Protein AF-A0A7V4P118-F1 (afdb_monomer_lite)

Foldseek 3Di:
DALVVLQVVLVVVLVVVVVVVVVVVVVDPPVVVLVVLVVDPVSVVVVVVQVVVLVVLLVVLCVVDPDNVVSVVLNVCCVVVPCNSVSVVSNVVSVVVVVVVVVVVVVVVVD

Secondary structure (DSSP, 8-state):
--HHHHHHHHHHHHHHHHHHHHHHHHHS-HHHHHHHHHHSHHHHHHHHHHHHHHHHHHHHHHHH-S-HHHHHHHHHHHHHHTHHHHHHHHHHHHHHHHHHHHHHHHHHS--

Sequence (111 aa):
MSAKRQLVLSAIGAGILIAAIVQATFRSPFLTGLERIVAEPWGVVTLIDLYAGIFVIWAWIWVREPNRLVALGWLALLIGLGNLATMAYLMLAAARRLRAARLFASSSSGA

pLDDT: mean 92.94, std 7.08, range [53.16, 98.12]

Radius of gyration: 17.99 Å; chains: 1; bounding box: 35×24×57 Å

Structure (mmCIF, N/CA/C/O backbone):
data_AF-A0A7V4P118-F1
#
_entry.id   AF-A0A7V4P118-F1
#
loop_
_atom_site.group_PDB
_atom_site.id
_atom_site.type_symbol
_atom_site.label_atom_id
_atom_site.label_alt_id
_atom_site.label_comp_id
_atom_site.label_asym_id
_atom_site.label_entity_id
_atom_site.label_seq_id
_atom_site.pdbx_PDB_ins_code
_atom_site.Cartn_x
_atom_site.Cartn_y
_atom_site.Cartn_z
_atom_site.occupancy
_atom_site.B_iso_or_equiv
_atom_site.auth_seq_id
_atom_site.auth_comp_id
_atom_site.auth_asym_id
_atom_site.auth_atom_id
_atom_site.pdbx_PDB_model_num
ATOM 1 N N . MET A 1 1 ? 0.360 -6.414 19.171 1.00 59.28 1 MET A N 1
ATOM 2 C CA . MET A 1 1 ? 1.154 -5.210 18.817 1.00 59.28 1 MET A CA 1
ATOM 3 C C . MET A 1 1 ? 0.347 -3.961 19.160 1.00 59.28 1 MET A C 1
ATOM 5 O O . MET A 1 1 ? -0.834 -3.931 18.840 1.00 59.28 1 MET A O 1
ATOM 9 N N . SER A 1 2 ? 0.923 -2.958 19.835 1.00 86.12 2 SER A N 1
ATOM 10 C CA . SER A 1 2 ? 0.178 -1.735 20.180 1.00 86.12 2 SER A CA 1
ATOM 11 C C . SER A 1 2 ? -0.114 -0.894 18.929 1.00 86.12 2 SER A C 1
ATOM 13 O O . SER A 1 2 ? 0.719 -0.811 18.026 1.00 86.12 2 SER A O 1
ATOM 15 N N . ALA A 1 3 ? -1.284 -0.249 18.864 1.00 87.12 3 ALA A N 1
ATOM 16 C CA . ALA A 1 3 ? -1.692 0.540 17.694 1.00 87.12 3 ALA A CA 1
ATOM 17 C C . ALA A 1 3 ? -0.701 1.677 17.361 1.00 87.12 3 ALA A C 1
ATOM 19 O O . ALA A 1 3 ? -0.501 2.000 16.194 1.00 87.12 3 ALA A O 1
ATOM 20 N N . LYS A 1 4 ? -0.003 2.221 18.370 1.00 87.00 4 LYS A N 1
ATOM 21 C CA . LYS A 1 4 ? 1.093 3.185 18.171 1.00 87.00 4 LYS A CA 1
ATOM 22 C C . LYS A 1 4 ? 2.270 2.580 17.397 1.00 87.00 4 LYS A C 1
ATOM 24 O O . LYS A 1 4 ? 2.757 3.203 16.463 1.00 87.00 4 LYS A O 1
ATOM 29 N N . ARG A 1 5 ? 2.703 1.360 17.745 1.00 90.31 5 ARG A N 1
ATOM 30 C CA . ARG A 1 5 ? 3.785 0.665 17.024 1.00 90.31 5 ARG A CA 1
ATOM 31 C C . ARG A 1 5 ? 3.392 0.388 15.572 1.00 90.31 5 ARG A C 1
ATOM 33 O O . ARG A 1 5 ? 4.191 0.640 14.681 1.00 90.31 5 ARG A O 1
ATOM 40 N N . GLN A 1 6 ? 2.151 -0.044 15.330 1.00 91.38 6 GLN A N 1
ATOM 41 C CA . GLN A 1 6 ? 1.634 -0.253 13.970 1.00 91.38 6 GLN A CA 1
ATOM 42 C C . GLN A 1 6 ? 1.723 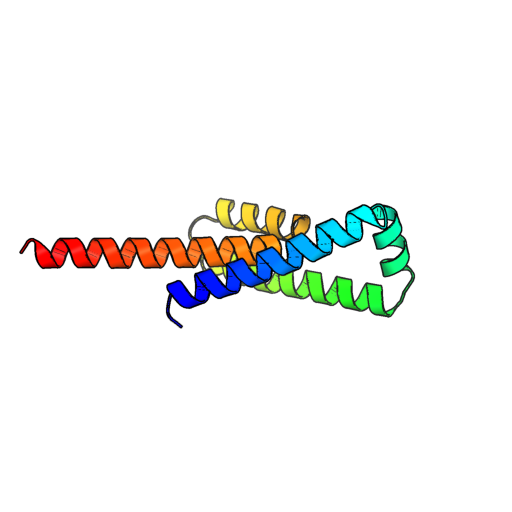1.023 13.117 1.00 91.38 6 GLN A C 1
ATOM 44 O O . GLN A 1 6 ? 2.162 0.966 11.969 1.00 91.38 6 GLN A O 1
ATOM 49 N N . LEU A 1 7 ? 1.312 2.162 13.684 1.00 92.38 7 LEU A N 1
ATOM 50 C CA . LEU A 1 7 ? 1.342 3.456 13.006 1.00 92.38 7 LEU A CA 1
ATOM 51 C C . LEU A 1 7 ? 2.771 3.847 12.609 1.00 92.38 7 LEU A C 1
ATOM 53 O O . LEU A 1 7 ? 3.008 4.171 11.451 1.00 92.38 7 LEU A O 1
ATOM 57 N N . VAL A 1 8 ? 3.713 3.768 13.554 1.00 93.38 8 VAL A N 1
ATOM 58 C CA . VAL A 1 8 ? 5.120 4.131 13.321 1.00 93.38 8 VAL A CA 1
ATOM 59 C C . VAL A 1 8 ? 5.745 3.250 12.242 1.00 93.38 8 VAL A C 1
ATOM 61 O O . VAL A 1 8 ? 6.340 3.771 11.306 1.00 93.38 8 VAL A O 1
ATOM 64 N N . LEU A 1 9 ? 5.558 1.929 12.320 1.00 94.56 9 LEU A N 1
ATOM 65 C CA . LEU A 1 9 ? 6.116 1.000 11.333 1.00 94.56 9 LEU A CA 1
ATOM 66 C C . LEU A 1 9 ? 5.562 1.248 9.925 1.00 94.56 9 LEU A C 1
ATOM 68 O O . LEU A 1 9 ? 6.318 1.262 8.958 1.00 94.56 9 LEU A O 1
ATOM 72 N N . SER A 1 10 ? 4.254 1.494 9.815 1.00 93.94 10 SER A N 1
ATOM 73 C CA . SER A 1 10 ? 3.615 1.762 8.520 1.00 93.94 10 SER A CA 1
ATOM 74 C C . SER A 1 10 ? 4.077 3.100 7.931 1.00 93.94 10 SER A C 1
ATOM 76 O O . SER A 1 10 ? 4.318 3.184 6.731 1.00 93.94 10 SER A O 1
ATOM 78 N N . ALA A 1 11 ? 4.257 4.125 8.771 1.00 94.88 11 ALA A N 1
ATOM 79 C CA . ALA A 1 11 ? 4.748 5.435 8.346 1.00 94.88 11 ALA A CA 1
ATOM 80 C C . ALA A 1 11 ? 6.210 5.389 7.877 1.00 94.88 11 ALA A C 1
ATOM 82 O O . ALA A 1 11 ? 6.539 5.979 6.852 1.00 94.88 11 ALA A O 1
ATOM 83 N N . ILE A 1 12 ? 7.075 4.655 8.586 1.00 97.00 12 ILE A N 1
ATOM 84 C CA . ILE A 1 12 ? 8.472 4.454 8.175 1.00 97.00 12 ILE A CA 1
ATOM 85 C C . ILE A 1 12 ? 8.526 3.718 6.834 1.00 97.00 12 ILE A C 1
ATOM 87 O O . ILE A 1 12 ? 9.204 4.175 5.916 1.00 97.00 12 ILE A O 1
ATOM 91 N N . GLY A 1 13 ? 7.775 2.619 6.697 1.00 95.50 13 GLY A N 1
ATOM 92 C CA . GLY A 1 13 ? 7.703 1.869 5.444 1.00 95.50 13 GLY A CA 1
ATOM 93 C C . GLY A 1 13 ? 7.237 2.735 4.271 1.00 95.50 13 GLY A C 1
ATOM 94 O O . GLY A 1 13 ? 7.852 2.704 3.206 1.00 95.50 13 GLY A O 1
ATOM 95 N N . ALA A 1 14 ? 6.210 3.565 4.486 1.00 96.00 14 ALA A N 1
ATOM 96 C CA . ALA A 1 14 ? 5.724 4.497 3.472 1.00 96.00 14 ALA A CA 1
ATOM 97 C C . ALA A 1 14 ? 6.785 5.537 3.101 1.00 96.00 14 ALA A C 1
ATOM 99 O O . ALA A 1 14 ? 7.005 5.781 1.920 1.00 96.00 14 ALA A O 1
ATOM 100 N N . GLY A 1 15 ? 7.485 6.104 4.088 1.00 96.62 15 GLY A N 1
ATOM 101 C CA . GLY A 1 15 ? 8.560 7.067 3.851 1.00 96.62 15 GLY A CA 1
ATOM 102 C C . GLY A 1 15 ? 9.700 6.489 3.012 1.00 96.62 15 GLY A C 1
ATOM 103 O O . GLY A 1 15 ? 10.135 7.122 2.053 1.00 96.62 15 GLY A O 1
ATOM 104 N N . ILE A 1 16 ? 10.135 5.263 3.319 1.00 97.69 16 ILE A N 1
ATOM 105 C CA . ILE A 1 16 ? 11.173 4.560 2.549 1.00 97.69 16 ILE A CA 1
ATOM 106 C C . ILE A 1 16 ? 10.713 4.337 1.104 1.00 97.69 16 ILE A C 1
ATOM 108 O O . ILE A 1 16 ? 11.455 4.632 0.168 1.00 97.69 16 ILE A O 1
ATOM 112 N N . LEU A 1 17 ? 9.484 3.852 0.911 1.00 96.44 17 LEU A N 1
ATOM 113 C CA . LEU A 1 17 ? 8.962 3.562 -0.423 1.00 96.44 17 LEU A CA 1
ATOM 114 C C . LEU A 1 17 ? 8.752 4.839 -1.250 1.00 96.44 17 LEU A C 1
ATOM 116 O O . LEU A 1 17 ? 9.117 4.867 -2.421 1.00 96.44 17 LEU A O 1
ATOM 120 N N . ILE A 1 18 ? 8.244 5.915 -0.642 1.00 97.25 18 ILE A N 1
ATOM 121 C CA . ILE A 1 18 ? 8.139 7.230 -1.292 1.00 97.25 18 ILE A CA 1
ATOM 122 C C . ILE A 1 18 ? 9.525 7.721 -1.712 1.00 97.25 18 ILE A C 1
ATOM 124 O O . ILE A 1 18 ? 9.698 8.127 -2.858 1.00 97.25 18 ILE A O 1
ATOM 128 N N . ALA A 1 19 ? 10.525 7.646 -0.829 1.00 96.94 19 ALA A N 1
ATOM 129 C CA . ALA A 1 19 ? 11.884 8.071 -1.151 1.00 96.94 19 ALA A CA 1
ATOM 130 C C . ALA A 1 19 ? 12.474 7.272 -2.327 1.00 96.94 19 ALA A C 1
ATOM 132 O O . ALA A 1 19 ? 13.079 7.861 -3.224 1.00 96.94 19 ALA A O 1
ATOM 133 N N . ALA A 1 20 ? 12.246 5.955 -2.367 1.00 95.62 20 ALA A N 1
ATOM 134 C CA . ALA A 1 20 ? 12.669 5.101 -3.473 1.00 95.62 20 ALA A CA 1
ATOM 135 C C . ALA A 1 20 ? 11.961 5.459 -4.793 1.00 95.62 20 ALA A C 1
ATOM 137 O O . ALA A 1 20 ? 12.624 5.582 -5.822 1.00 95.62 20 ALA A O 1
ATOM 138 N N . ILE A 1 21 ? 10.641 5.689 -4.768 1.00 93.81 21 ILE A N 1
ATOM 139 C CA . ILE A 1 21 ? 9.859 6.100 -5.949 1.00 93.81 21 ILE A CA 1
ATOM 140 C C . ILE A 1 21 ? 10.352 7.445 -6.480 1.00 93.81 21 ILE A C 1
ATOM 142 O O . ILE A 1 21 ? 10.583 7.587 -7.681 1.00 93.81 21 ILE A O 1
ATOM 146 N N . VAL A 1 22 ? 10.548 8.425 -5.596 1.00 95.38 22 VAL A N 1
ATOM 147 C CA . VAL A 1 22 ? 11.053 9.752 -5.962 1.00 95.38 22 VAL A CA 1
ATOM 148 C C . VAL A 1 22 ? 12.439 9.626 -6.595 1.00 95.38 22 VAL A C 1
ATOM 150 O O . VAL A 1 22 ? 12.654 10.120 -7.700 1.00 95.38 22 VAL A O 1
ATOM 153 N N . GLN A 1 23 ? 13.356 8.895 -5.955 1.00 96.12 23 GLN A N 1
ATOM 154 C CA . GLN A 1 23 ? 14.696 8.661 -6.494 1.00 96.12 23 GLN A CA 1
ATOM 155 C C . GLN A 1 23 ? 14.661 7.971 -7.867 1.00 96.12 23 GLN A C 1
ATOM 157 O O . GLN A 1 23 ? 15.403 8.369 -8.763 1.00 96.12 23 GLN A O 1
ATOM 162 N N . ALA A 1 24 ? 13.818 6.951 -8.048 1.00 93.50 24 ALA A N 1
ATOM 163 C CA . ALA A 1 24 ? 13.691 6.232 -9.312 1.00 93.50 24 ALA A CA 1
ATOM 164 C C . ALA A 1 24 ? 13.132 7.129 -10.425 1.00 93.50 24 ALA A C 1
ATOM 166 O O . ALA A 1 24 ? 13.673 7.138 -11.530 1.00 93.50 24 ALA A O 1
ATOM 167 N N . THR A 1 25 ? 12.119 7.939 -10.107 1.00 91.62 25 THR A N 1
ATOM 168 C CA . THR A 1 25 ? 11.475 8.863 -11.055 1.00 91.62 25 THR A CA 1
ATOM 169 C C . THR A 1 25 ? 12.450 9.927 -11.562 1.00 91.62 25 THR A C 1
ATOM 171 O O . THR A 1 25 ? 12.410 10.288 -12.734 1.00 91.62 25 THR A O 1
ATOM 174 N N . PHE A 1 26 ? 13.382 10.386 -10.719 1.00 94.00 26 PHE A N 1
ATOM 175 C CA . PHE A 1 26 ? 14.450 11.297 -11.148 1.00 94.00 26 PHE A CA 1
ATOM 176 C C . PHE A 1 26 ? 15.483 10.649 -12.081 1.00 94.00 26 PHE A C 1
ATOM 178 O O . PHE A 1 26 ? 16.172 11.362 -12.805 1.00 94.00 26 PHE A O 1
ATOM 185 N N . ARG A 1 27 ? 15.627 9.318 -12.062 1.00 92.88 27 ARG A N 1
ATOM 186 C CA . ARG A 1 27 ? 16.607 8.591 -12.889 1.00 92.88 27 ARG A CA 1
ATOM 187 C C . ARG A 1 27 ? 16.030 8.105 -14.211 1.00 92.88 27 ARG A C 1
ATOM 189 O O . ARG A 1 27 ? 16.764 8.005 -15.189 1.00 92.88 27 ARG A O 1
ATOM 196 N N . SER A 1 28 ? 14.752 7.742 -14.232 1.00 91.44 28 SER A N 1
ATOM 197 C CA . SER A 1 28 ? 14.087 7.205 -15.414 1.00 91.44 28 SER A CA 1
ATOM 198 C C . SER A 1 28 ? 12.584 7.468 -15.351 1.00 91.44 28 SER A C 1
ATOM 2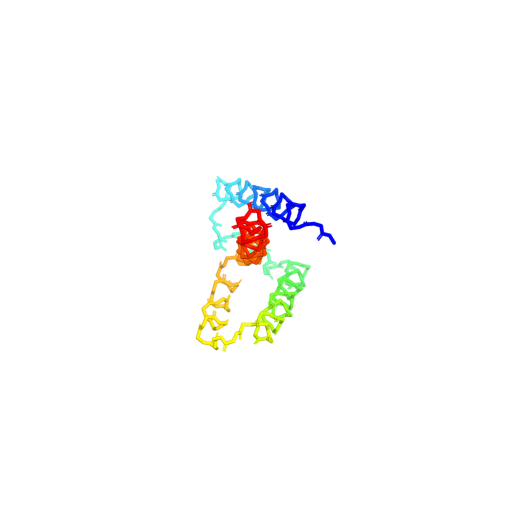00 O O . SER A 1 28 ? 11.987 7.316 -14.283 1.00 91.44 28 SER A O 1
ATOM 202 N N . PRO A 1 29 ? 11.937 7.748 -16.496 1.00 92.94 29 PRO A N 1
ATOM 203 C CA . PRO A 1 29 ? 10.488 7.670 -16.603 1.00 92.94 29 PRO A CA 1
ATOM 204 C C . PRO A 1 29 ? 9.980 6.284 -16.196 1.00 92.94 29 PRO A C 1
ATOM 206 O O . PRO A 1 29 ? 10.646 5.269 -16.433 1.00 92.94 29 PRO A O 1
ATOM 209 N N . PHE A 1 30 ? 8.774 6.250 -15.627 1.00 89.00 30 PHE A N 1
ATOM 210 C CA . PHE A 1 30 ? 8.137 5.023 -15.146 1.00 89.00 30 PHE A CA 1
ATOM 211 C C . PHE A 1 30 ? 8.009 3.954 -16.240 1.00 89.00 30 PHE A C 1
ATOM 213 O O . PHE A 1 30 ? 8.404 2.815 -16.014 1.00 89.00 30 PHE A O 1
ATOM 220 N N . LEU A 1 31 ? 7.514 4.323 -17.429 1.00 92.00 31 LEU A N 1
ATOM 221 C CA . LEU A 1 31 ? 7.282 3.373 -18.526 1.00 92.00 31 LEU A CA 1
ATOM 222 C C . LEU A 1 31 ? 8.579 2.709 -19.001 1.00 92.00 31 LEU A C 1
ATOM 224 O O . LEU A 1 31 ? 8.631 1.492 -19.118 1.00 92.00 31 LEU A O 1
ATOM 228 N N . THR A 1 32 ? 9.657 3.478 -19.162 1.00 93.19 32 THR A N 1
ATOM 229 C CA . THR A 1 32 ? 10.974 2.936 -19.531 1.00 93.19 32 THR A CA 1
ATOM 230 C C . THR A 1 32 ? 11.550 2.032 -18.438 1.00 93.19 32 THR A C 1
ATOM 232 O O . THR A 1 32 ? 12.208 1.035 -18.728 1.00 93.19 32 THR A O 1
ATOM 235 N N . GLY A 1 33 ? 11.305 2.357 -17.164 1.00 92.38 33 GLY A N 1
ATOM 236 C CA . GLY A 1 33 ? 11.660 1.478 -16.050 1.00 92.38 33 GLY A CA 1
ATOM 237 C C . GLY A 1 33 ? 10.879 0.162 -16.091 1.00 92.38 33 GLY A C 1
ATOM 238 O O . GLY A 1 33 ? 11.465 -0.904 -15.924 1.00 92.38 33 GLY A O 1
ATOM 239 N N . LEU A 1 34 ? 9.576 0.233 -16.372 1.00 92.50 34 LEU A N 1
ATOM 240 C CA . LEU A 1 34 ? 8.699 -0.929 -16.482 1.00 92.50 34 LEU A CA 1
ATOM 241 C C . LEU A 1 34 ? 9.090 -1.838 -17.654 1.00 92.50 34 LEU A C 1
ATOM 243 O O . LEU A 1 34 ? 9.153 -3.048 -17.472 1.00 92.50 34 LEU A O 1
ATOM 247 N N . GLU A 1 35 ? 9.417 -1.275 -18.819 1.00 95.31 35 GLU A N 1
ATOM 248 C CA . GLU A 1 35 ? 9.922 -2.035 -19.972 1.00 95.31 35 GLU A CA 1
ATOM 249 C C . GLU A 1 35 ? 11.160 -2.863 -19.606 1.00 95.31 35 GLU A C 1
ATOM 251 O O . GLU A 1 35 ? 11.239 -4.043 -19.940 1.00 95.31 35 GLU A O 1
ATOM 256 N N . ARG A 1 36 ? 12.099 -2.278 -18.850 1.00 94.88 36 ARG A N 1
ATOM 257 C CA . ARG A 1 36 ? 13.300 -2.986 -18.374 1.00 94.88 36 ARG A CA 1
ATOM 258 C C . ARG A 1 36 ? 12.970 -4.098 -17.381 1.00 94.88 36 ARG A C 1
ATOM 260 O O . ARG A 1 36 ? 13.594 -5.150 -17.436 1.00 94.88 36 ARG A O 1
ATOM 267 N N . ILE A 1 37 ? 12.005 -3.872 -16.488 1.00 94.88 37 ILE A N 1
ATOM 268 C CA . ILE A 1 37 ? 11.551 -4.889 -15.528 1.00 94.88 37 ILE A CA 1
ATOM 269 C C . ILE A 1 37 ? 10.906 -6.063 -16.266 1.00 94.88 37 ILE A C 1
ATOM 271 O O . ILE A 1 37 ? 11.193 -7.208 -15.946 1.00 94.88 37 ILE A O 1
ATOM 275 N N . VAL A 1 38 ? 10.055 -5.800 -17.259 1.00 96.19 38 VAL A N 1
ATOM 276 C CA . VAL A 1 38 ? 9.367 -6.861 -18.012 1.00 96.19 38 VAL A CA 1
ATOM 277 C C . VAL A 1 38 ? 10.328 -7.622 -18.933 1.00 96.19 38 VAL A C 1
ATOM 279 O O . VAL A 1 38 ? 10.123 -8.809 -19.172 1.00 96.19 38 VAL A O 1
ATOM 282 N N . ALA A 1 39 ? 11.388 -6.974 -19.422 1.00 97.12 39 ALA A N 1
ATOM 283 C CA . ALA A 1 39 ? 12.428 -7.629 -20.214 1.00 97.12 39 ALA A CA 1
ATOM 284 C C . ALA A 1 39 ? 13.308 -8.592 -19.392 1.00 97.12 39 ALA A C 1
ATOM 286 O O . ALA A 1 39 ? 13.876 -9.527 -19.954 1.00 97.12 39 ALA A O 1
ATOM 287 N N . GLU A 1 40 ? 13.421 -8.378 -18.080 1.00 97.12 40 GLU A N 1
ATOM 288 C CA . GLU A 1 40 ? 14.174 -9.239 -17.167 1.00 97.12 40 GLU A CA 1
ATOM 289 C C . GLU A 1 40 ? 13.261 -10.347 -16.601 1.00 97.12 40 GLU A C 1
ATOM 291 O O . GLU A 1 40 ? 12.274 -10.034 -15.927 1.00 97.12 40 GLU A O 1
ATOM 296 N N . PRO A 1 41 ? 13.570 -11.646 -16.794 1.00 96.25 41 PRO A N 1
ATOM 297 C CA . PRO A 1 41 ? 12.729 -12.741 -16.303 1.00 96.25 41 PRO A CA 1
ATOM 298 C C . PRO A 1 41 ? 12.395 -12.656 -14.807 1.00 96.25 41 PRO A C 1
ATOM 300 O O . PRO A 1 41 ? 11.243 -12.846 -14.411 1.00 96.25 41 PRO A O 1
ATOM 303 N N . TRP A 1 42 ? 13.369 -12.304 -13.964 1.00 97.69 42 TRP A N 1
ATOM 304 C CA . TRP A 1 42 ? 13.118 -12.104 -12.533 1.00 97.69 42 TRP A CA 1
ATOM 305 C C . TRP A 1 42 ? 12.303 -10.842 -12.231 1.00 97.69 42 TRP A C 1
ATOM 307 O O . TRP A 1 42 ? 11.587 -10.788 -11.229 1.00 97.69 42 TRP A O 1
ATOM 317 N N . GLY A 1 43 ? 12.343 -9.839 -13.106 1.00 96.50 43 GLY A N 1
ATOM 318 C CA . GLY A 1 43 ? 11.488 -8.662 -13.011 1.00 96.50 43 GLY A CA 1
ATOM 319 C C . GLY A 1 43 ? 10.010 -9.020 -13.187 1.00 96.50 43 GLY A C 1
ATOM 320 O O . GLY A 1 43 ? 9.165 -8.564 -12.419 1.00 96.50 43 GLY A O 1
ATOM 321 N N . VAL A 1 44 ? 9.688 -9.941 -14.097 1.00 97.19 44 VAL A N 1
ATOM 322 C CA . VAL A 1 44 ? 8.323 -10.477 -14.227 1.00 97.19 44 VAL A CA 1
ATOM 323 C C . VAL A 1 44 ? 7.905 -11.258 -12.978 1.00 97.19 44 VAL A C 1
ATOM 325 O O . VAL A 1 44 ? 6.799 -11.063 -12.475 1.00 97.19 44 VAL A O 1
ATOM 328 N N . VAL A 1 45 ? 8.789 -12.097 -12.426 1.00 98.12 45 VAL A N 1
ATOM 329 C CA . VAL A 1 45 ? 8.504 -12.856 -11.192 1.00 98.12 45 VAL A CA 1
ATOM 330 C C . VAL A 1 45 ? 8.216 -11.921 -10.014 1.00 98.12 45 VAL A C 1
ATOM 332 O O . VAL A 1 45 ? 7.255 -12.141 -9.280 1.00 98.12 45 VAL A O 1
ATOM 335 N N . THR A 1 46 ? 8.991 -10.846 -9.855 1.00 96.19 46 THR A N 1
ATOM 336 C CA . THR A 1 46 ? 8.762 -9.862 -8.783 1.00 96.19 46 THR A CA 1
ATOM 337 C C . THR A 1 46 ? 7.471 -9.063 -8.975 1.00 96.19 46 THR A C 1
ATOM 339 O O . THR A 1 46 ? 6.801 -8.759 -7.990 1.00 96.19 46 THR A O 1
ATOM 342 N N . LEU A 1 47 ? 7.062 -8.769 -10.216 1.00 95.81 47 LEU A N 1
ATOM 343 C CA . LEU A 1 47 ? 5.746 -8.181 -10.495 1.00 95.81 47 LEU A CA 1
ATOM 344 C C . LEU A 1 47 ? 4.607 -9.131 -10.104 1.00 95.81 47 LEU A C 1
ATOM 346 O O . LEU A 1 47 ? 3.649 -8.702 -9.462 1.00 95.81 47 LEU A O 1
ATOM 350 N N . ILE A 1 48 ? 4.712 -10.415 -10.452 1.00 97.44 48 ILE A N 1
ATOM 351 C CA . ILE A 1 48 ? 3.718 -11.426 -10.066 1.00 97.44 48 ILE A CA 1
ATOM 352 C C . ILE A 1 48 ? 3.622 -11.524 -8.541 1.00 97.44 48 ILE A C 1
ATOM 354 O O . ILE A 1 48 ? 2.517 -11.472 -8.003 1.00 97.44 48 ILE A O 1
ATOM 358 N N . ASP A 1 49 ? 4.759 -11.607 -7.847 1.00 97.56 49 ASP A N 1
ATOM 359 C CA . ASP A 1 49 ? 4.818 -11.652 -6.382 1.00 97.56 49 ASP A CA 1
ATOM 360 C C . ASP A 1 49 ? 4.167 -10.411 -5.744 1.00 97.56 49 ASP A C 1
ATOM 362 O O . ASP A 1 49 ? 3.300 -10.530 -4.872 1.00 97.56 49 ASP A O 1
ATOM 366 N N . LEU A 1 50 ? 4.482 -9.214 -6.254 1.00 95.62 50 LEU A N 1
ATOM 367 C CA . LEU A 1 50 ? 3.885 -7.955 -5.804 1.00 95.62 50 LEU A CA 1
ATOM 368 C C . LEU A 1 50 ? 2.355 -7.966 -5.929 1.00 95.62 50 LEU A C 1
ATOM 370 O O . LEU A 1 50 ? 1.654 -7.622 -4.972 1.00 95.62 50 LEU A O 1
ATOM 374 N N . TYR A 1 51 ? 1.823 -8.348 -7.093 1.00 96.25 51 TYR A N 1
ATOM 375 C CA . TYR A 1 51 ? 0.378 -8.336 -7.333 1.00 96.25 51 TYR A CA 1
ATOM 376 C C . TYR A 1 51 ? -0.354 -9.475 -6.616 1.00 96.25 51 TYR A C 1
ATOM 378 O O . TYR A 1 51 ? -1.478 -9.269 -6.152 1.00 96.25 51 TYR A O 1
ATOM 386 N N . ALA A 1 52 ? 0.279 -10.636 -6.441 1.00 97.88 52 ALA A N 1
ATOM 387 C CA . ALA A 1 52 ? -0.241 -11.697 -5.584 1.00 97.88 52 ALA A CA 1
ATOM 388 C C . ALA A 1 52 ? -0.355 -11.213 -4.129 1.00 97.88 52 ALA A C 1
ATOM 390 O O . ALA A 1 52 ? -1.402 -11.376 -3.498 1.00 97.88 52 ALA A O 1
ATOM 391 N N . GLY A 1 53 ? 0.673 -10.526 -3.619 1.00 97.31 53 GLY A N 1
ATOM 392 C CA . GLY A 1 53 ? 0.646 -9.892 -2.302 1.00 97.31 53 GLY A CA 1
ATOM 393 C C . GLY A 1 53 ? -0.463 -8.842 -2.170 1.00 97.31 53 GLY A C 1
ATOM 394 O O . GLY A 1 53 ? -1.223 -8.865 -1.200 1.00 97.31 53 GLY A O 1
ATOM 395 N N . ILE A 1 54 ? -0.618 -7.965 -3.167 1.00 97.00 54 ILE A N 1
ATOM 396 C CA . ILE A 1 54 ? -1.715 -6.984 -3.236 1.00 97.00 54 ILE A CA 1
ATOM 397 C C . ILE A 1 54 ? -3.080 -7.674 -3.176 1.00 97.00 54 ILE A C 1
ATOM 399 O O . ILE A 1 54 ? -3.945 -7.244 -2.411 1.00 97.00 54 ILE A O 1
ATOM 403 N N . PHE A 1 55 ? -3.276 -8.748 -3.941 1.00 97.44 55 PHE A N 1
ATOM 404 C CA . PHE A 1 55 ? -4.531 -9.491 -3.953 1.00 97.44 55 PHE A CA 1
ATOM 405 C C . PHE A 1 55 ? -4.848 -10.093 -2.580 1.00 97.44 55 PHE A C 1
ATOM 407 O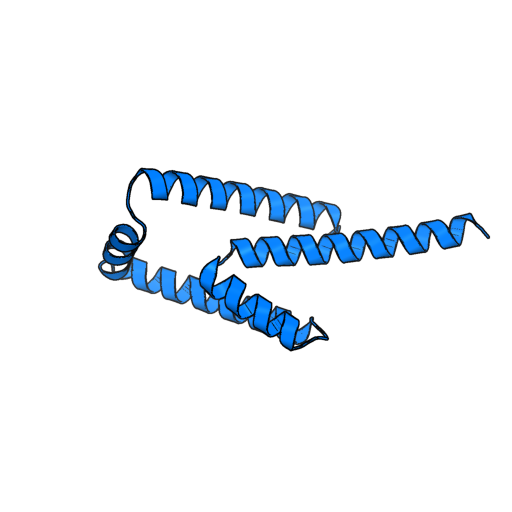 O . PHE A 1 55 ? -5.967 -9.950 -2.089 1.00 97.44 55 PHE A O 1
ATOM 414 N N . VAL A 1 56 ? -3.858 -10.701 -1.919 1.00 98.00 56 VAL A N 1
ATOM 415 C CA . VAL A 1 56 ? -4.017 -11.257 -0.567 1.00 98.00 56 VAL A CA 1
ATOM 416 C C . VAL A 1 56 ? -4.386 -10.165 0.442 1.00 98.00 56 VAL A C 1
ATOM 418 O O . VAL A 1 56 ? -5.309 -10.344 1.242 1.00 98.00 56 VAL A O 1
ATOM 421 N N . ILE A 1 57 ? -3.718 -9.009 0.390 1.00 96.88 57 ILE A N 1
ATOM 422 C CA . ILE A 1 57 ? -4.042 -7.864 1.251 1.00 96.88 57 ILE A CA 1
ATOM 423 C C . ILE A 1 57 ? -5.450 -7.349 0.969 1.00 96.88 57 ILE A C 1
ATOM 425 O O . ILE A 1 57 ? -6.208 -7.098 1.907 1.00 96.88 57 ILE A O 1
ATOM 429 N N . TRP A 1 58 ? -5.830 -7.216 -0.298 1.00 97.56 58 TRP A N 1
ATOM 430 C CA . TRP A 1 58 ? -7.171 -6.784 -0.658 1.00 97.56 58 TRP A CA 1
ATOM 431 C C . TRP A 1 58 ? -8.240 -7.766 -0.168 1.00 97.56 58 TRP A C 1
ATOM 433 O O . TRP A 1 58 ? -9.221 -7.335 0.434 1.00 97.56 58 TRP A O 1
ATOM 443 N N . ALA A 1 59 ? -8.040 -9.074 -0.345 1.00 97.44 59 ALA A N 1
ATOM 444 C CA . ALA A 1 59 ? -8.956 -10.096 0.156 1.00 97.44 59 ALA A CA 1
ATOM 445 C C . ALA A 1 59 ? -9.118 -10.000 1.683 1.00 97.44 59 ALA A C 1
ATOM 447 O O . ALA A 1 59 ? -10.226 -10.097 2.215 1.00 97.44 59 ALA A O 1
ATOM 448 N N . TRP A 1 60 ? -8.031 -9.716 2.402 1.00 96.69 60 TRP A N 1
ATOM 449 C CA . TRP A 1 60 ? -8.092 -9.445 3.834 1.00 96.69 60 TRP A CA 1
ATOM 450 C C . TRP A 1 60 ? -8.877 -8.163 4.164 1.00 96.69 60 TRP A C 1
ATOM 452 O O . TRP A 1 60 ? -9.704 -8.179 5.078 1.00 96.69 60 TRP A O 1
ATOM 462 N N . ILE A 1 61 ? -8.690 -7.069 3.414 1.00 95.69 61 ILE A N 1
ATOM 463 C CA . ILE A 1 61 ? -9.489 -5.837 3.562 1.00 95.69 61 ILE A CA 1
ATOM 464 C C . ILE A 1 61 ? -10.971 -6.126 3.305 1.00 95.69 61 ILE A C 1
ATOM 466 O O . ILE A 1 61 ? -11.819 -5.688 4.080 1.00 95.69 61 ILE A O 1
ATOM 470 N N . TRP A 1 62 ? -11.285 -6.898 2.265 1.00 96.88 62 TRP A N 1
ATOM 471 C CA . TRP A 1 62 ? -12.644 -7.279 1.890 1.00 96.88 62 TRP A CA 1
ATOM 472 C C . TRP A 1 62 ? -13.384 -7.994 3.019 1.00 96.88 62 TRP A C 1
ATOM 474 O O . TRP A 1 62 ? -14.570 -7.755 3.230 1.00 96.88 62 TRP A O 1
ATOM 484 N N . VAL A 1 63 ? -12.697 -8.852 3.774 1.00 95.81 63 VAL A N 1
ATOM 485 C CA . VAL A 1 63 ? -13.289 -9.545 4.927 1.00 95.81 63 VAL A CA 1
ATOM 486 C C . VAL A 1 63 ? -13.488 -8.604 6.122 1.00 95.81 63 VAL A C 1
ATOM 488 O O . VAL A 1 63 ? -14.432 -8.789 6.887 1.00 95.81 63 VAL A O 1
ATOM 491 N N . ARG A 1 64 ? -12.626 -7.596 6.309 1.00 92.56 64 ARG A N 1
ATOM 492 C CA . ARG A 1 64 ? -12.677 -6.706 7.484 1.00 92.56 64 ARG A CA 1
ATOM 493 C C . ARG A 1 64 ? -13.554 -5.475 7.319 1.00 92.56 64 ARG A C 1
ATOM 495 O O . ARG A 1 64 ? -14.039 -4.960 8.324 1.00 92.56 64 ARG A O 1
ATOM 502 N N . GLU A 1 65 ? -13.697 -4.961 6.105 1.00 92.19 65 GLU A N 1
ATOM 503 C CA . GLU A 1 65 ? -14.497 -3.767 5.855 1.00 92.19 65 GLU A CA 1
ATOM 504 C C . GLU A 1 65 ? -15.983 -4.133 5.727 1.00 92.19 65 GLU A C 1
ATOM 506 O O . GLU A 1 65 ? -16.350 -4.911 4.843 1.00 92.19 65 GLU A O 1
ATOM 511 N N . PRO A 1 66 ? -16.869 -3.558 6.563 1.00 91.38 66 PRO A N 1
ATOM 512 C CA . PRO A 1 66 ? -18.305 -3.804 6.453 1.00 91.38 66 PRO A CA 1
ATOM 513 C C . PRO A 1 66 ? -18.885 -3.207 5.165 1.00 91.38 66 PRO A C 1
ATOM 515 O O . PRO A 1 66 ? -19.854 -3.723 4.614 1.00 91.38 66 PRO A O 1
ATOM 518 N N . ASN A 1 67 ? -18.284 -2.123 4.663 1.00 94.62 67 ASN A N 1
ATOM 519 C CA . ASN A 1 67 ? -18.717 -1.468 3.440 1.00 94.62 67 ASN A CA 1
ATOM 520 C C . ASN A 1 67 ? -17.944 -2.013 2.229 1.00 94.62 67 ASN A C 1
ATOM 522 O O . ASN A 1 67 ? -16.758 -1.731 2.043 1.00 94.62 67 ASN A O 1
ATOM 526 N N . ARG A 1 68 ? -18.653 -2.746 1.362 1.00 93.88 68 ARG A N 1
ATOM 527 C CA . ARG A 1 68 ? -18.086 -3.341 0.142 1.00 93.88 68 ARG A CA 1
ATOM 528 C C . ARG A 1 68 ? -17.568 -2.300 -0.849 1.00 93.88 68 ARG A C 1
ATOM 530 O O . ARG A 1 68 ? -16.545 -2.541 -1.477 1.00 93.88 68 ARG A O 1
ATOM 537 N N . LEU A 1 69 ? -18.201 -1.130 -0.948 1.00 95.62 69 LEU A N 1
ATOM 538 C CA . LEU A 1 69 ? -17.726 -0.047 -1.818 1.00 95.62 69 LEU A CA 1
ATOM 539 C C . LEU A 1 69 ? -16.385 0.509 -1.333 1.00 95.62 69 LEU A C 1
ATOM 541 O O . LEU A 1 69 ? -15.502 0.778 -2.141 1.00 95.62 69 LEU A O 1
ATOM 545 N N . VAL A 1 70 ? -16.197 0.618 -0.014 1.00 94.69 70 VAL A N 1
ATOM 546 C CA . VAL A 1 70 ? -14.905 1.019 0.566 1.00 94.69 70 VAL A CA 1
ATOM 547 C C . VAL A 1 70 ? -13.841 -0.036 0.267 1.00 94.69 70 VAL A C 1
ATOM 549 O O . VAL A 1 70 ? -12.731 0.314 -0.125 1.00 94.69 70 VAL A O 1
ATOM 552 N N . ALA A 1 71 ? -14.176 -1.323 0.387 1.00 94.94 71 ALA A N 1
ATOM 553 C CA . ALA A 1 71 ? -13.258 -2.406 0.037 1.00 94.94 71 ALA A CA 1
ATOM 554 C C . ALA A 1 71 ? -12.883 -2.415 -1.461 1.00 94.94 71 ALA A C 1
ATOM 556 O O . ALA A 1 71 ? -11.725 -2.666 -1.794 1.00 94.94 71 ALA A O 1
ATOM 557 N N . LEU A 1 72 ? -13.819 -2.098 -2.366 1.00 96.19 72 LEU A N 1
ATOM 558 C CA . LEU A 1 72 ? -13.525 -1.906 -3.795 1.00 96.19 72 LEU A CA 1
ATOM 559 C C . LEU A 1 72 ? -12.646 -0.676 -4.043 1.00 96.19 72 LEU A C 1
ATOM 561 O O . LEU A 1 72 ? -11.709 -0.745 -4.833 1.00 96.19 72 LEU A O 1
ATOM 565 N N . GLY A 1 73 ? -12.889 0.428 -3.334 1.00 96.75 73 GLY A N 1
ATOM 566 C CA . GLY A 1 73 ? -12.025 1.609 -3.395 1.00 96.75 73 GLY A CA 1
ATOM 567 C C . GLY A 1 73 ? -10.577 1.277 -3.019 1.00 96.75 73 GLY A C 1
ATOM 568 O O . GLY A 1 73 ? -9.645 1.699 -3.701 1.00 96.75 73 GLY A O 1
ATOM 569 N N . TRP A 1 74 ? -10.379 0.440 -1.996 1.00 97.44 74 TRP A N 1
ATOM 570 C CA . TRP A 1 74 ? -9.047 -0.045 -1.632 1.00 97.44 74 TRP A CA 1
ATOM 571 C C . TRP A 1 74 ? -8.405 -0.931 -2.697 1.00 97.44 74 TRP A C 1
ATOM 573 O O . TRP A 1 74 ? -7.190 -0.860 -2.840 1.00 97.44 74 TRP A O 1
ATOM 583 N N . LEU A 1 75 ? -9.171 -1.706 -3.474 1.00 97.06 75 LEU A N 1
ATOM 584 C CA . LEU A 1 75 ? -8.618 -2.462 -4.606 1.00 97.06 75 LEU A CA 1
ATOM 585 C C . LEU A 1 75 ? -7.980 -1.530 -5.634 1.00 97.06 75 LEU A C 1
ATOM 587 O O . LEU A 1 75 ? -6.833 -1.732 -6.021 1.00 97.06 75 LEU A O 1
ATOM 591 N N . ALA A 1 76 ? -8.713 -0.490 -6.040 1.00 96.75 76 ALA A N 1
ATOM 592 C CA . ALA A 1 76 ? -8.228 0.480 -7.016 1.00 96.75 76 ALA A CA 1
ATOM 593 C C . ALA A 1 76 ? -6.965 1.194 -6.510 1.00 96.75 76 ALA A C 1
ATOM 595 O O . ALA A 1 76 ? -5.985 1.327 -7.245 1.00 96.75 76 ALA A O 1
ATOM 596 N N . LEU A 1 77 ? -6.954 1.584 -5.230 1.00 97.00 77 LEU A N 1
ATOM 597 C CA . LEU A 1 77 ? -5.777 2.178 -4.600 1.00 97.00 77 LEU A CA 1
ATOM 598 C C . LEU A 1 77 ? -4.601 1.200 -4.533 1.00 97.00 77 LEU A C 1
ATOM 600 O O . LEU A 1 77 ? -3.478 1.607 -4.796 1.00 97.00 77 LEU A O 1
ATOM 604 N N . LEU A 1 78 ? -4.827 -0.072 -4.207 1.00 97.19 78 LEU A N 1
ATOM 605 C CA . LEU A 1 78 ? -3.763 -1.073 -4.131 1.00 97.19 78 LEU A CA 1
ATOM 606 C C . LEU A 1 78 ? -3.154 -1.384 -5.498 1.00 97.19 78 LEU A C 1
ATOM 608 O O . LEU A 1 78 ? -1.940 -1.501 -5.592 1.00 97.19 78 LEU A O 1
ATOM 612 N N . ILE A 1 79 ? -3.960 -1.469 -6.557 1.00 95.31 79 ILE A N 1
ATOM 613 C CA . ILE A 1 79 ? -3.444 -1.677 -7.917 1.00 95.31 79 ILE A CA 1
ATOM 614 C C . ILE A 1 79 ? -2.617 -0.463 -8.370 1.00 95.31 79 ILE A C 1
ATOM 616 O O . ILE A 1 79 ? -1.558 -0.640 -8.961 1.00 95.31 79 ILE A O 1
ATOM 620 N N . GLY A 1 80 ? -3.068 0.763 -8.076 1.00 93.31 80 GLY A N 1
ATOM 621 C CA . GLY A 1 80 ? -2.384 1.982 -8.523 1.00 93.31 80 GLY A CA 1
ATOM 622 C C . GLY A 1 80 ? -1.169 2.395 -7.682 1.00 93.31 80 GLY A C 1
ATOM 623 O O . GLY A 1 80 ? -0.167 2.847 -8.224 1.00 93.31 80 GLY A O 1
ATOM 624 N N . LEU A 1 81 ? -1.249 2.266 -6.355 1.00 94.44 81 LEU A N 1
ATOM 625 C CA . LEU A 1 81 ? -0.228 2.741 -5.405 1.00 94.44 81 LEU A CA 1
ATOM 626 C C . LEU A 1 81 ? 0.599 1.601 -4.790 1.00 94.44 81 LEU A C 1
ATOM 628 O O . LEU A 1 81 ? 1.554 1.857 -4.050 1.00 94.44 81 LEU A O 1
ATOM 632 N N . GLY A 1 82 ? 0.226 0.346 -5.038 1.00 95.19 82 GLY A N 1
ATOM 633 C CA . GLY A 1 82 ? 0.878 -0.822 -4.461 1.00 95.19 82 GLY A CA 1
ATOM 634 C C . GLY A 1 82 ? 0.903 -0.776 -2.934 1.00 95.19 82 GLY A C 1
ATOM 635 O O . GLY A 1 82 ? -0.082 -0.454 -2.262 1.00 95.19 82 GLY A O 1
ATOM 636 N N . ASN A 1 83 ? 2.074 -1.050 -2.363 1.00 96.38 83 ASN A N 1
ATOM 637 C CA . ASN A 1 83 ? 2.247 -1.122 -0.914 1.00 96.38 83 ASN A CA 1
ATOM 638 C C . ASN A 1 83 ? 2.077 0.218 -0.182 1.00 96.38 83 ASN A C 1
ATOM 640 O O . ASN A 1 83 ? 1.841 0.200 1.027 1.00 96.38 83 ASN A O 1
ATOM 644 N N . LEU A 1 84 ? 2.092 1.363 -0.878 1.00 96.38 84 LEU A N 1
ATOM 645 C CA . LEU A 1 84 ? 1.718 2.636 -0.253 1.00 96.38 84 LEU A CA 1
ATOM 646 C C . LEU A 1 84 ? 0.256 2.624 0.206 1.00 96.38 84 LEU A C 1
ATOM 648 O O . LEU A 1 84 ? -0.042 3.097 1.304 1.00 96.38 84 LEU A O 1
ATOM 652 N N . ALA A 1 85 ? -0.649 2.027 -0.575 1.00 96.81 85 ALA A N 1
ATOM 653 C CA . ALA A 1 85 ? -2.042 1.865 -0.164 1.00 96.81 85 ALA A CA 1
ATOM 654 C C . ALA A 1 85 ? -2.177 0.882 1.010 1.00 96.81 85 ALA A C 1
ATOM 656 O O . ALA A 1 85 ? -2.931 1.157 1.943 1.00 96.81 85 ALA A O 1
ATOM 657 N N . THR A 1 86 ? -1.392 -0.202 1.035 1.00 96.44 86 THR A N 1
ATOM 658 C CA . THR A 1 86 ? -1.325 -1.118 2.190 1.00 96.44 86 THR A CA 1
ATOM 659 C C . THR A 1 86 ? -0.927 -0.372 3.465 1.00 96.44 86 THR A C 1
ATOM 661 O O . THR A 1 86 ? -1.595 -0.483 4.495 1.00 96.44 86 THR A O 1
ATOM 664 N N . MET A 1 87 ? 0.135 0.436 3.405 1.00 96.94 87 MET A N 1
ATOM 665 C CA . MET A 1 87 ? 0.613 1.224 4.544 1.00 96.94 87 MET A CA 1
ATOM 666 C C . MET A 1 87 ? -0.434 2.253 4.984 1.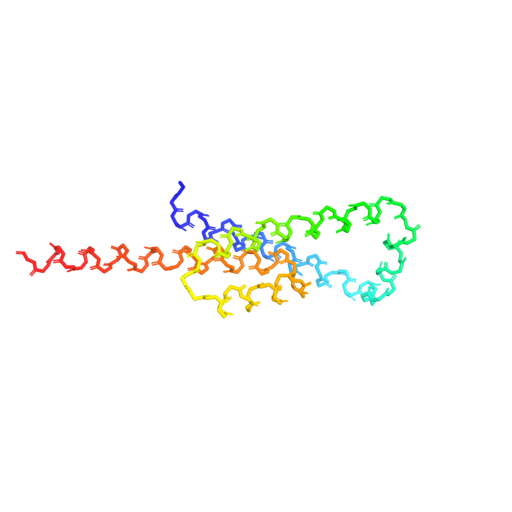00 96.94 87 MET A C 1
ATOM 668 O O . MET A 1 87 ? -0.728 2.348 6.177 1.00 96.94 87 MET A O 1
ATOM 672 N N . ALA A 1 88 ? -1.071 2.952 4.040 1.00 96.06 88 ALA A N 1
ATOM 673 C CA . ALA A 1 88 ? -2.157 3.887 4.329 1.00 96.06 88 ALA A CA 1
ATOM 674 C C . ALA A 1 88 ? -3.345 3.199 5.027 1.00 96.06 88 ALA A C 1
ATOM 676 O O . ALA A 1 88 ? -3.849 3.705 6.035 1.00 96.06 88 ALA A O 1
ATOM 677 N N . TYR A 1 89 ? -3.749 2.013 4.560 1.00 95.44 89 TYR A N 1
ATOM 678 C CA . TYR A 1 89 ? -4.804 1.222 5.195 1.00 95.44 89 TYR A CA 1
ATOM 679 C C . TYR A 1 89 ? -4.436 0.841 6.635 1.00 95.44 89 TYR A C 1
ATOM 681 O O . TYR A 1 89 ? -5.242 0.991 7.559 1.00 95.44 89 TYR A O 1
ATOM 689 N N . LEU A 1 90 ? -3.201 0.385 6.863 1.00 94.62 90 LEU A N 1
ATOM 690 C CA . LEU A 1 90 ? -2.725 0.026 8.199 1.00 94.62 90 LEU A CA 1
ATOM 691 C C . LEU A 1 90 ? -2.706 1.232 9.145 1.00 94.62 90 LEU A C 1
ATOM 693 O O . LEU A 1 90 ? -3.116 1.096 10.303 1.00 94.62 90 LEU A O 1
ATOM 697 N N . MET A 1 91 ? -2.291 2.407 8.669 1.00 95.12 91 MET A N 1
ATOM 698 C CA . MET A 1 91 ? -2.331 3.648 9.446 1.00 95.12 91 MET A CA 1
ATOM 699 C C . MET A 1 91 ? -3.770 4.039 9.802 1.00 95.12 91 MET A C 1
ATOM 701 O O . MET A 1 91 ? -4.051 4.345 10.963 1.00 95.12 91 MET A O 1
ATOM 705 N N . LEU A 1 92 ? -4.703 3.948 8.847 1.00 94.25 92 LEU A N 1
ATOM 706 C CA . LEU A 1 92 ? -6.125 4.212 9.081 1.00 94.25 92 LEU A CA 1
ATOM 707 C C . LEU A 1 92 ? -6.712 3.253 10.125 1.00 94.25 92 LEU A C 1
ATOM 709 O O . LEU A 1 92 ? -7.383 3.678 11.068 1.00 94.25 92 LEU A O 1
ATOM 713 N N . ALA A 1 93 ? -6.415 1.959 10.006 1.00 92.25 93 ALA A N 1
ATOM 714 C CA . ALA A 1 93 ? -6.855 0.953 10.964 1.00 92.25 93 ALA A CA 1
ATOM 715 C C . ALA A 1 93 ? -6.278 1.203 12.371 1.00 92.25 93 ALA A C 1
ATOM 717 O O . ALA A 1 93 ? -6.986 1.046 13.369 1.00 92.25 93 ALA A O 1
ATOM 718 N N . ALA A 1 94 ? -5.013 1.622 12.474 1.00 92.38 94 ALA A N 1
ATOM 719 C CA . ALA A 1 94 ? -4.394 1.995 13.745 1.00 92.38 94 ALA A CA 1
ATOM 720 C C . ALA A 1 94 ? -5.050 3.243 14.362 1.00 92.38 94 ALA A C 1
ATOM 722 O O . ALA A 1 94 ? -5.355 3.249 15.558 1.00 92.38 94 ALA A O 1
ATOM 723 N N . ALA A 1 95 ? -5.332 4.268 13.554 1.00 91.94 95 ALA A N 1
ATOM 724 C CA . ALA A 1 95 ? -5.989 5.495 13.997 1.00 91.94 95 ALA A CA 1
ATOM 725 C C . ALA A 1 95 ? -7.406 5.232 14.532 1.00 91.94 95 ALA A C 1
ATOM 727 O O . ALA A 1 95 ? -7.754 5.711 15.615 1.00 91.94 95 ALA A O 1
ATOM 728 N N . ARG A 1 96 ? -8.197 4.403 13.834 1.00 91.38 96 ARG A N 1
ATOM 729 C CA . ARG A 1 96 ? -9.538 3.984 14.284 1.00 91.38 96 ARG A CA 1
ATOM 730 C C . ARG A 1 96 ? -9.485 3.308 15.662 1.00 91.38 96 ARG A C 1
ATOM 732 O O . ARG A 1 96 ? -10.284 3.641 16.535 1.00 91.38 96 ARG A O 1
ATOM 739 N N . ARG A 1 97 ? -8.501 2.429 15.896 1.00 90.25 97 ARG A N 1
ATOM 740 C CA . ARG A 1 97 ? -8.303 1.752 17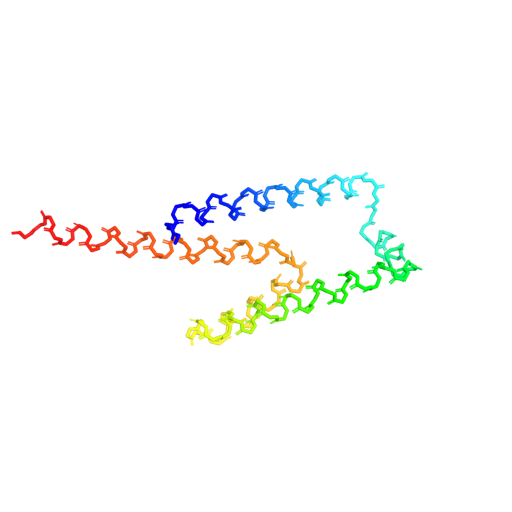.195 1.00 90.25 97 ARG A CA 1
ATOM 741 C C . ARG A 1 97 ? -7.909 2.716 18.313 1.00 90.25 97 ARG A C 1
ATOM 743 O O . ARG A 1 97 ? -8.455 2.632 19.408 1.00 90.25 97 ARG A O 1
ATOM 750 N N . LEU A 1 98 ? -6.981 3.636 18.044 1.00 90.81 98 LEU A N 1
ATOM 751 C CA . LEU A 1 98 ? -6.556 4.639 19.028 1.00 90.81 98 LEU A CA 1
ATOM 752 C C . LEU A 1 98 ? -7.702 5.580 19.411 1.00 90.81 98 LEU A C 1
ATOM 754 O O . LEU A 1 98 ? -7.839 5.920 20.584 1.00 90.81 98 LEU A O 1
ATOM 758 N N . ARG A 1 99 ? -8.53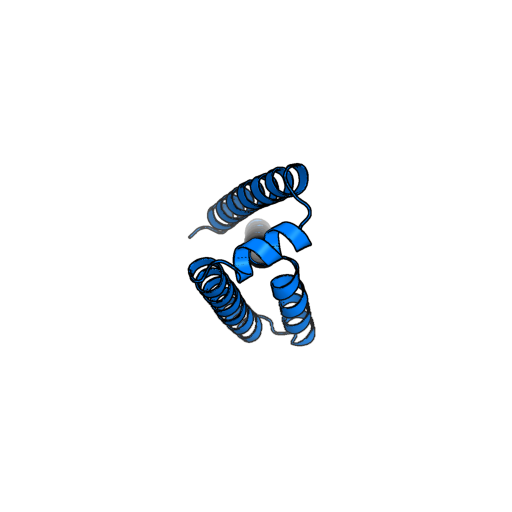3 5.982 18.442 1.00 89.88 99 ARG A N 1
ATOM 759 C CA . ARG A 1 99 ? -9.709 6.822 18.694 1.00 89.88 99 ARG A CA 1
ATOM 760 C C . ARG A 1 99 ? -10.719 6.111 19.591 1.00 89.88 99 ARG A C 1
ATOM 762 O O . ARG A 1 99 ? -11.147 6.703 20.572 1.00 89.88 99 ARG A O 1
ATOM 769 N N . ALA A 1 100 ? -11.039 4.851 19.299 1.00 89.56 100 ALA A N 1
ATOM 770 C CA . ALA A 1 100 ? -11.949 4.063 20.128 1.00 89.56 100 ALA A CA 1
ATOM 771 C C . ALA A 1 100 ? -11.438 3.942 21.575 1.00 89.56 100 ALA A C 1
ATOM 773 O O . ALA A 1 100 ? -12.171 4.244 22.510 1.00 89.56 100 ALA A O 1
ATOM 774 N N . ALA A 1 101 ? -10.157 3.606 21.765 1.00 88.94 101 ALA A N 1
ATOM 775 C CA . ALA A 1 101 ? -9.560 3.485 23.097 1.00 88.94 101 ALA A CA 1
ATOM 776 C C . ALA A 1 101 ? -9.616 4.793 23.910 1.00 88.94 101 ALA A C 1
ATOM 778 O O . ALA A 1 101 ? -9.861 4.760 25.113 1.00 88.94 101 ALA A O 1
ATOM 779 N N . ARG A 1 102 ? -9.419 5.948 23.259 1.00 88.94 102 ARG A N 1
ATOM 780 C CA . ARG A 1 102 ? -9.525 7.264 23.912 1.00 88.94 102 ARG A CA 1
ATOM 781 C C . ARG A 1 102 ? -10.948 7.577 24.371 1.00 88.94 102 ARG A C 1
ATOM 783 O O . ARG A 1 102 ? -11.106 8.121 25.455 1.00 88.94 102 ARG A O 1
ATOM 790 N N . LEU A 1 103 ? -11.955 7.225 23.568 1.00 90.94 103 LEU A N 1
ATOM 791 C CA . LEU A 1 103 ? -13.362 7.468 23.904 1.00 90.94 103 LEU A CA 1
ATOM 792 C C . LEU A 1 103 ? -13.806 6.657 25.129 1.00 90.94 103 LEU A C 1
ATOM 794 O O . LEU A 1 103 ? -14.472 7.198 26.006 1.00 90.94 103 LEU A O 1
ATOM 798 N N . PHE A 1 104 ? -13.385 5.392 25.228 1.00 88.25 104 PHE A N 1
ATOM 799 C CA . PHE A 1 104 ? -13.679 4.566 26.405 1.00 88.25 104 PHE A CA 1
ATOM 800 C C . PHE A 1 104 ? -13.005 5.097 27.676 1.00 88.25 104 PHE A C 1
ATOM 802 O O . PHE A 1 104 ? -13.620 5.108 28.739 1.00 88.25 104 PHE A O 1
ATOM 809 N N . ALA A 1 105 ? -11.768 5.592 27.565 1.00 88.81 105 ALA A N 1
ATOM 810 C CA . ALA A 1 105 ? -11.056 6.170 28.702 1.00 88.81 105 ALA A CA 1
ATOM 811 C C . ALA A 1 105 ? -11.722 7.456 29.235 1.00 88.81 105 ALA A C 1
ATOM 813 O O . ALA A 1 105 ? -11.730 7.672 30.443 1.00 88.81 105 ALA A O 1
ATOM 814 N N . SER A 1 106 ? -12.310 8.290 28.364 1.00 85.06 106 SER A N 1
ATOM 815 C CA . SER A 1 106 ? -13.022 9.504 28.795 1.00 85.06 106 SER A CA 1
ATOM 816 C C . SER A 1 106 ? -14.381 9.223 29.442 1.00 85.06 106 SER A C 1
ATOM 818 O O . SER A 1 106 ? -14.802 9.990 30.300 1.00 85.06 106 SER A O 1
ATOM 820 N N . SER A 1 107 ? -15.069 8.135 29.068 1.00 81.94 107 SER A N 1
ATOM 821 C CA . SER A 1 107 ? -16.334 7.753 29.717 1.00 81.94 107 SER A CA 1
ATOM 822 C C . SER A 1 107 ? -16.143 7.170 31.119 1.00 81.94 107 SER A C 1
ATOM 824 O O . SER A 1 107 ? -17.028 7.311 31.950 1.00 81.94 107 SER A O 1
ATOM 826 N N . SER A 1 108 ? -14.998 6.537 31.399 1.00 76.62 108 SER A N 1
ATOM 827 C CA . SER A 1 108 ? -14.701 5.952 32.716 1.00 76.62 108 SER A CA 1
ATOM 828 C C . SER A 1 108 ? -14.149 6.947 33.739 1.00 76.62 108 SER A C 1
ATOM 830 O O . SER A 1 108 ? -14.104 6.619 34.913 1.00 76.62 108 SER A O 1
ATOM 832 N N . SER A 1 109 ? -13.679 8.126 33.314 1.00 73.06 109 SER A N 1
ATOM 833 C CA . SER A 1 109 ? -13.158 9.162 34.223 1.00 73.06 109 SER A CA 1
ATOM 834 C C . SER A 1 109 ? -14.201 10.211 34.623 1.00 73.06 109 SER A C 1
ATOM 836 O O . SER A 1 109 ? -13.884 11.108 35.396 1.00 73.06 109 SER A O 1
ATOM 838 N N . GLY A 1 110 ? -15.394 10.164 34.022 1.00 62.62 110 GLY A N 1
ATOM 839 C CA . GLY A 1 110 ? -16.513 11.071 34.302 1.00 62.62 110 GLY A CA 1
ATOM 840 C C . GLY A 1 110 ? -17.642 10.437 35.122 1.00 62.62 110 GLY A C 1
ATOM 841 O O . GLY A 1 110 ? -18.686 11.068 35.265 1.00 62.62 110 GLY A O 1
ATOM 842 N N . ALA A 1 111 ? -17.442 9.208 35.607 1.00 53.16 111 ALA A N 1
ATOM 843 C CA . ALA A 1 111 ? -18.305 8.483 36.540 1.00 53.16 111 ALA A CA 1
ATOM 844 C C . ALA A 1 111 ? -17.539 8.263 37.848 1.00 53.16 111 ALA A C 1
ATOM 846 O O . ALA A 1 111 ? -18.188 8.311 38.913 1.00 53.16 111 ALA A O 1
#